Protein AF-A0AAD7QYS3-F1 (afdb_monomer_lite)

Secondary structure (DSSP, 8-state):
-PBPS-HHHHHHHHHHHHHH-TTT-EEEEEEEEETTTTEEEEEEEEE-TTT--EEEEEE--HHHHHHHHHHHHHHHHHHTTSS-HHHHHHHHS----

Foldseek 3Di:
DDEDPDLLVVLVVLLVVCVVPVPFKDKDKDWDADPVVRFIKIKIWIAGPVVRDIYIYIDRDVLSVVLNVQLVVQSVCVSVVNHHSVVSSVSSPDDDD

Sequence (97 aa):
MPSTSSATVFIHQSTLLLQARPTTTKLTYTYNTNKKNKRGTLAVKTFDPVSGACFRFRTRKVNDLNRILRALAGMSGVMAGTSTGAEIVAAASGSAE

Radius of gyration: 13.47 Å; chains: 1; bounding box: 36×24×38 Å

Structure (mmCIF, N/CA/C/O backbone):
data_AF-A0AAD7QYS3-F1
#
_entry.id   AF-A0AAD7QYS3-F1
#
loop_
_atom_site.group_PDB
_atom_site.id
_atom_site.type_symbol
_atom_site.label_atom_id
_atom_site.label_alt_id
_atom_site.label_comp_id
_atom_site.label_asym_id
_atom_site.label_entity_id
_atom_site.label_seq_id
_atom_site.pdbx_PDB_ins_code
_atom_site.Cartn_x
_atom_site.Cartn_y
_atom_site.Cartn_z
_atom_site.occupancy
_atom_site.B_iso_or_equiv
_atom_site.auth_seq_id
_atom_site.auth_comp_id
_atom_site.auth_asym_id
_atom_site.auth_atom_id
_atom_site.pdbx_PDB_model_num
ATOM 1 N N . MET A 1 1 ? -11.282 -2.696 -6.090 1.00 59.53 1 MET A N 1
ATOM 2 C CA . MET A 1 1 ? -9.972 -2.384 -5.475 1.00 59.53 1 MET A CA 1
ATOM 3 C C . MET A 1 1 ? -9.848 -3.211 -4.202 1.00 59.53 1 MET A C 1
ATOM 5 O O . MET A 1 1 ? -10.650 -2.982 -3.300 1.00 59.53 1 MET A O 1
ATOM 9 N N . PRO A 1 2 ? -8.948 -4.202 -4.136 1.00 70.12 2 PRO A N 1
ATOM 10 C CA . PRO A 1 2 ? -8.822 -5.053 -2.958 1.00 70.12 2 PRO A CA 1
ATOM 11 C C . PRO A 1 2 ? -8.334 -4.223 -1.761 1.00 70.12 2 PRO A C 1
ATOM 13 O O . PRO A 1 2 ? -7.301 -3.554 -1.830 1.00 70.12 2 PRO A O 1
ATOM 16 N N . SER A 1 3 ? -9.110 -4.223 -0.676 1.00 73.62 3 SER A N 1
ATOM 17 C CA . SER A 1 3 ? -8.672 -3.656 0.601 1.00 73.62 3 SER A CA 1
ATOM 18 C C . SER A 1 3 ? -7.828 -4.704 1.307 1.0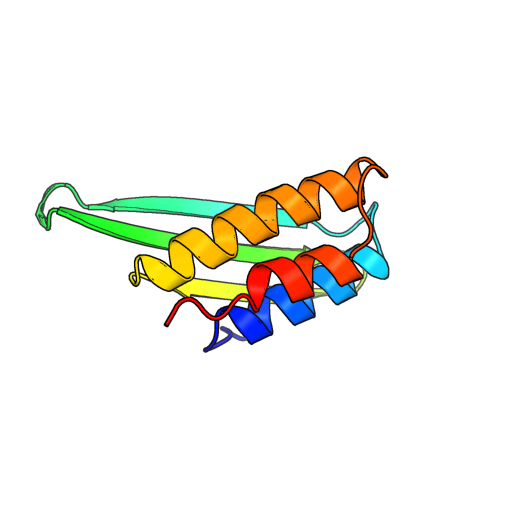0 73.62 3 SER A C 1
ATOM 20 O O . SER A 1 3 ? -8.306 -5.808 1.554 1.00 73.62 3 SER A O 1
ATOM 22 N N . THR A 1 4 ? -6.587 -4.377 1.647 1.00 76.44 4 THR A N 1
ATOM 23 C CA . THR A 1 4 ? -5.760 -5.276 2.451 1.00 76.44 4 THR A CA 1
ATOM 24 C C . THR A 1 4 ? -6.236 -5.230 3.903 1.00 76.44 4 THR A C 1
ATOM 26 O O . THR A 1 4 ? -6.611 -4.172 4.414 1.00 76.44 4 THR A O 1
ATOM 29 N N . SER A 1 5 ? -6.271 -6.386 4.572 1.00 77.69 5 SER A N 1
ATOM 30 C CA . SER A 1 5 ? -6.739 -6.481 5.965 1.00 77.69 5 SER A CA 1
ATOM 31 C C . SER A 1 5 ? -5.628 -6.237 6.995 1.00 77.69 5 SER A C 1
ATOM 33 O O . SER A 1 5 ? -5.927 -6.019 8.167 1.00 77.69 5 SER A O 1
ATOM 35 N N . SER A 1 6 ? -4.357 -6.272 6.583 1.00 88.75 6 SER A N 1
ATOM 36 C CA . SER A 1 6 ? -3.191 -6.164 7.469 1.00 88.75 6 SER A CA 1
ATOM 37 C C . SER A 1 6 ? -2.222 -5.083 6.993 1.00 88.75 6 SER A C 1
ATOM 39 O O . SER A 1 6 ? -1.945 -4.969 5.795 1.00 88.75 6 SER A O 1
ATOM 41 N N . ALA A 1 7 ? -1.682 -4.320 7.949 1.00 88.25 7 ALA A N 1
ATOM 42 C CA . ALA A 1 7 ? -0.683 -3.287 7.695 1.00 88.25 7 ALA A CA 1
ATOM 43 C C . ALA A 1 7 ? 0.617 -3.882 7.131 1.00 88.25 7 ALA A C 1
ATOM 45 O O . ALA A 1 7 ? 1.188 -3.327 6.199 1.00 88.25 7 ALA A O 1
ATOM 46 N N . THR A 1 8 ? 1.052 -5.044 7.627 1.00 88.62 8 THR A N 1
ATOM 47 C CA . THR A 1 8 ? 2.277 -5.715 7.157 1.00 88.62 8 THR A CA 1
ATOM 48 C C . THR A 1 8 ? 2.154 -6.157 5.703 1.00 88.62 8 THR A C 1
ATOM 50 O O . THR A 1 8 ? 3.068 -5.933 4.915 1.00 88.62 8 THR A O 1
ATOM 53 N N . VAL A 1 9 ? 1.001 -6.722 5.325 1.00 90.31 9 VAL A N 1
ATOM 54 C CA . VAL A 1 9 ? 0.737 -7.133 3.936 1.00 90.31 9 VAL A CA 1
ATOM 55 C C . VAL A 1 9 ? 0.751 -5.919 3.014 1.00 90.31 9 VAL A C 1
ATOM 57 O O . VAL A 1 9 ? 1.360 -5.972 1.950 1.00 90.31 9 VAL A O 1
ATOM 60 N N . PHE A 1 10 ? 0.133 -4.814 3.445 1.00 91.00 10 PHE A N 1
ATOM 61 C CA . PHE A 1 10 ? 0.163 -3.563 2.694 1.00 91.00 10 PHE A CA 1
ATOM 62 C C . PHE A 1 10 ? 1.595 -3.069 2.474 1.00 91.00 10 PHE A C 1
ATOM 64 O O . PHE A 1 10 ? 1.954 -2.795 1.336 1.00 91.00 10 PHE A O 1
ATOM 71 N N . ILE A 1 11 ? 2.405 -3.005 3.536 1.00 91.31 11 ILE A N 1
ATOM 72 C CA . ILE A 1 11 ? 3.786 -2.511 3.470 1.00 91.31 11 ILE A CA 1
ATOM 73 C C . ILE A 1 11 ? 4.640 -3.404 2.567 1.00 91.31 11 ILE A C 1
ATOM 75 O O . ILE A 1 11 ? 5.359 -2.904 1.711 1.00 91.31 11 ILE A O 1
ATOM 79 N N . HIS A 1 12 ? 4.527 -4.724 2.703 1.00 90.12 12 HIS A N 1
ATOM 80 C CA . HIS A 1 12 ? 5.264 -5.665 1.864 1.00 90.12 12 HIS A CA 1
ATOM 81 C C . HIS A 1 12 ? 4.900 -5.511 0.379 1.00 90.12 12 HIS A C 1
ATOM 83 O O . HIS A 1 12 ? 5.776 -5.353 -0.469 1.00 90.12 12 HIS A O 1
ATOM 89 N N . GLN A 1 13 ? 3.601 -5.490 0.061 1.00 90.31 13 GLN A N 1
ATOM 90 C CA . GLN A 1 13 ? 3.122 -5.327 -1.314 1.00 90.31 13 GLN A CA 1
ATOM 91 C C . GLN A 1 13 ? 3.488 -3.961 -1.900 1.00 90.31 13 GLN A C 1
ATOM 93 O O . GLN A 1 13 ? 3.868 -3.885 -3.068 1.00 90.31 13 GLN A O 1
ATOM 98 N N . SER A 1 14 ? 3.401 -2.884 -1.110 1.00 90.94 14 SER A N 1
ATOM 99 C CA . SER A 1 14 ? 3.811 -1.558 -1.567 1.00 90.94 14 SER A CA 1
ATOM 100 C C . SER A 1 14 ? 5.304 -1.510 -1.842 1.00 90.94 14 SER A C 1
ATOM 102 O O . SER A 1 14 ? 5.692 -1.017 -2.892 1.00 90.94 14 SER A O 1
ATOM 104 N N . THR A 1 15 ? 6.135 -2.073 -0.965 1.00 89.94 15 THR A N 1
ATOM 105 C CA . THR A 1 15 ? 7.586 -2.096 -1.162 1.00 89.94 15 THR A CA 1
ATOM 106 C C . THR A 1 15 ? 7.980 -2.867 -2.416 1.00 89.94 15 THR A C 1
ATOM 108 O O . THR A 1 15 ? 8.759 -2.346 -3.209 1.00 89.94 15 THR A O 1
ATOM 111 N N . LEU A 1 16 ? 7.407 -4.054 -2.6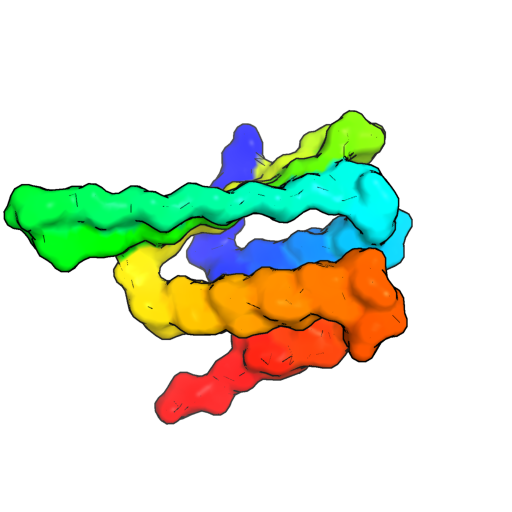49 1.00 90.12 16 LEU A N 1
ATOM 112 C CA . LEU A 1 16 ? 7.678 -4.825 -3.868 1.00 90.12 16 LEU A CA 1
ATOM 113 C C . LEU A 1 16 ? 7.322 -4.040 -5.135 1.00 90.12 16 LEU A C 1
ATOM 115 O O . LEU A 1 16 ? 8.056 -4.076 -6.121 1.00 90.12 16 LEU A O 1
ATOM 119 N N . LEU A 1 17 ? 6.213 -3.298 -5.104 1.00 89.38 17 LEU A N 1
ATOM 120 C CA . LEU A 1 17 ? 5.790 -2.487 -6.242 1.00 89.38 17 LEU A CA 1
ATOM 121 C C . LEU A 1 17 ? 6.748 -1.311 -6.494 1.00 89.38 17 LEU A C 1
ATOM 123 O O . LEU A 1 17 ? 7.123 -1.067 -7.639 1.00 89.38 17 LEU A O 1
ATOM 127 N N . LEU A 1 18 ? 7.197 -0.632 -5.433 1.00 88.88 18 LEU A N 1
ATOM 128 C CA . LEU A 1 18 ? 8.170 0.464 -5.522 1.00 88.88 18 LEU A CA 1
ATOM 129 C C . LEU A 1 18 ? 9.533 -0.022 -6.027 1.00 88.88 18 LEU A C 1
ATOM 131 O O . LEU A 1 18 ? 10.151 0.661 -6.836 1.00 88.88 18 LEU A O 1
ATOM 135 N N . GLN A 1 19 ? 9.985 -1.200 -5.584 1.00 87.50 19 GLN A N 1
ATOM 136 C CA . GLN A 1 19 ? 11.227 -1.815 -6.061 1.00 87.50 19 GLN A CA 1
ATOM 137 C C . GLN A 1 19 ? 11.147 -2.177 -7.545 1.00 87.50 19 GLN A C 1
ATOM 139 O O . GLN A 1 19 ? 12.102 -1.955 -8.283 1.00 87.50 19 GLN A O 1
ATOM 144 N N . ALA A 1 20 ? 10.009 -2.712 -7.994 1.00 89.00 20 ALA A N 1
ATOM 145 C CA . ALA A 1 20 ? 9.822 -3.076 -9.392 1.00 89.00 20 ALA A CA 1
ATOM 146 C C . ALA A 1 20 ? 9.727 -1.847 -10.311 1.00 89.00 20 ALA A C 1
ATOM 148 O O . ALA A 1 20 ? 10.189 -1.893 -11.450 1.00 89.00 20 ALA A O 1
ATOM 149 N N . ARG A 1 21 ? 9.080 -0.766 -9.852 1.00 87.19 21 ARG A N 1
ATOM 150 C CA . ARG A 1 21 ? 8.804 0.436 -10.655 1.00 87.19 21 ARG A CA 1
ATOM 151 C C . ARG A 1 21 ? 8.900 1.708 -9.808 1.00 87.19 21 ARG A C 1
ATOM 153 O O . ARG A 1 21 ? 7.860 2.247 -9.407 1.00 87.19 21 ARG A O 1
ATOM 160 N N . PRO A 1 22 ? 10.114 2.233 -9.572 1.00 86.25 22 PRO A N 1
ATOM 161 C CA . PRO A 1 22 ? 10.296 3.410 -8.730 1.00 86.25 22 PRO A CA 1
ATOM 162 C C . PRO A 1 22 ? 9.670 4.669 -9.352 1.00 86.25 22 PRO A C 1
ATOM 164 O O . PRO A 1 22 ? 8.964 5.425 -8.701 1.00 86.25 22 PRO A O 1
ATOM 167 N N . THR A 1 23 ? 9.823 4.876 -10.657 1.00 86.94 23 THR A N 1
ATOM 168 C CA . THR A 1 23 ? 9.381 6.120 -11.312 1.00 86.94 23 THR A CA 1
ATOM 169 C C . THR A 1 23 ? 7.872 6.208 -11.547 1.00 86.94 23 THR A C 1
ATOM 171 O O . THR A 1 23 ? 7.331 7.301 -11.701 1.00 86.94 23 THR A O 1
ATOM 174 N N . THR A 1 24 ? 7.178 5.071 -11.607 1.00 90.69 24 THR A N 1
ATOM 175 C CA . THR A 1 24 ? 5.759 5.012 -11.993 1.00 90.69 24 THR A CA 1
ATOM 176 C C . THR A 1 24 ? 4.824 4.839 -10.793 1.00 90.69 24 THR A C 1
ATOM 178 O O . THR A 1 24 ? 3.695 5.335 -10.808 1.00 90.69 24 THR A O 1
ATOM 181 N N . THR A 1 25 ? 5.289 4.173 -9.732 1.00 91.69 25 THR A N 1
ATOM 182 C CA . THR A 1 25 ? 4.465 3.870 -8.558 1.00 91.69 25 THR A CA 1
ATOM 183 C C . THR A 1 25 ? 4.145 5.136 -7.765 1.00 91.69 25 THR A C 1
ATOM 185 O O . THR A 1 25 ? 5.032 5.869 -7.337 1.00 91.69 25 THR A O 1
ATOM 188 N N . LYS A 1 26 ? 2.858 5.372 -7.504 1.00 90.81 26 LYS A N 1
ATOM 189 C CA . LYS A 1 26 ? 2.355 6.509 -6.730 1.00 90.81 26 LYS A CA 1
ATOM 190 C C . LYS A 1 26 ? 1.815 6.056 -5.381 1.00 90.81 26 LYS A C 1
ATOM 192 O O . LYS A 1 26 ? 0.966 5.167 -5.292 1.00 90.81 26 LYS A O 1
ATOM 197 N N . LEU A 1 27 ? 2.267 6.727 -4.327 1.00 90.81 27 LEU A N 1
ATOM 198 C CA . LEU A 1 27 ? 1.764 6.571 -2.967 1.00 90.81 27 LEU A CA 1
ATOM 199 C C . LEU A 1 27 ? 0.906 7.771 -2.583 1.00 90.81 27 LEU A C 1
ATOM 201 O O . LEU A 1 27 ? 1.256 8.921 -2.834 1.00 90.81 27 LEU A O 1
ATOM 205 N N . THR A 1 28 ? -0.234 7.514 -1.955 1.00 91.44 28 THR A N 1
ATOM 206 C CA . THR A 1 28 ? -1.118 8.570 -1.458 1.00 91.44 28 THR A CA 1
ATOM 207 C C . THR A 1 28 ? -1.664 8.177 -0.104 1.00 91.44 28 THR A C 1
ATOM 209 O O . THR A 1 28 ? -2.168 7.069 0.074 1.00 91.44 28 THR A O 1
ATOM 212 N N . TYR A 1 29 ? -1.623 9.101 0.846 1.00 91.94 29 TYR A N 1
ATOM 213 C CA . TYR A 1 29 ? -2.268 8.933 2.136 1.00 91.94 29 TYR A CA 1
ATOM 214 C C . TYR A 1 29 ? -3.203 10.103 2.410 1.00 91.94 29 TYR A C 1
ATOM 216 O O . TYR A 1 29 ? -2.980 11.235 1.991 1.00 91.94 29 TYR A O 1
ATOM 224 N N . THR A 1 30 ? -4.282 9.816 3.119 1.00 93.25 30 THR A N 1
ATOM 225 C CA . THR A 1 30 ? -5.228 10.823 3.577 1.00 93.25 30 THR A CA 1
ATOM 226 C C . THR A 1 30 ? -5.530 10.551 5.033 1.00 93.25 30 THR A C 1
ATOM 228 O O . THR A 1 30 ? -5.983 9.460 5.400 1.00 93.25 30 THR A O 1
ATOM 231 N N . TYR A 1 31 ? -5.282 11.557 5.861 1.00 92.31 31 TYR A N 1
ATOM 232 C CA . TYR A 1 31 ? -5.603 11.518 7.273 1.00 92.31 31 TYR A CA 1
ATOM 233 C C . TYR A 1 31 ? -6.886 12.305 7.525 1.00 92.31 31 TYR A C 1
ATOM 235 O O . TYR A 1 31 ? -6.958 13.497 7.250 1.00 92.31 31 TYR A O 1
ATOM 243 N N . ASN A 1 32 ? -7.913 11.619 8.024 1.00 91.56 32 ASN A N 1
ATOM 244 C CA . ASN A 1 32 ? -9.207 12.220 8.326 1.00 91.56 32 ASN A CA 1
ATOM 245 C C . ASN A 1 32 ? -9.418 12.252 9.837 1.00 91.56 32 ASN A C 1
ATOM 247 O O . ASN A 1 32 ? -9.420 11.201 10.482 1.00 91.56 32 ASN A O 1
ATOM 251 N N . THR A 1 33 ? -9.654 13.437 10.394 1.00 91.94 33 THR A N 1
ATOM 252 C CA . THR A 1 33 ? -10.001 13.619 11.806 1.00 91.94 33 THR A CA 1
ATOM 253 C C . THR A 1 33 ? -11.470 13.997 11.940 1.00 91.94 33 THR A C 1
ATOM 255 O O . THR A 1 33 ? -11.953 14.964 11.355 1.00 91.94 33 THR A O 1
ATOM 258 N N . ASN A 1 34 ? -12.221 13.221 12.718 1.00 89.88 34 ASN A N 1
ATOM 259 C CA . ASN A 1 34 ? -13.595 13.556 13.061 1.00 89.88 34 ASN A CA 1
ATOM 260 C C . ASN A 1 34 ? -13.607 14.283 14.411 1.00 89.88 34 ASN A C 1
ATOM 262 O O . ASN A 1 34 ? -13.427 13.649 15.453 1.00 89.88 34 ASN A O 1
ATOM 266 N N . LYS A 1 35 ? -13.842 15.603 14.377 1.00 87.88 35 LYS A N 1
ATOM 267 C CA . LYS A 1 35 ? -13.890 16.469 15.569 1.00 87.88 35 LYS A CA 1
ATOM 268 C C . LYS A 1 35 ? -14.977 16.044 16.565 1.00 87.88 35 LYS A C 1
ATOM 270 O O . LYS A 1 35 ? -14.734 16.089 17.764 1.00 87.88 35 LYS A O 1
ATOM 275 N N . LYS A 1 36 ? -16.134 15.574 16.078 1.00 89.00 36 LYS A N 1
ATOM 276 C CA . LYS A 1 36 ? -17.281 15.175 16.916 1.00 89.00 36 LYS A CA 1
ATOM 277 C C . LYS A 1 36 ? -16.958 13.949 17.766 1.00 89.00 36 LYS A C 1
ATOM 279 O O . LYS A 1 36 ? -17.222 13.932 18.959 1.00 89.00 36 LYS A O 1
ATOM 284 N N . ASN A 1 37 ? -16.317 12.954 17.157 1.00 85.19 37 ASN A N 1
ATOM 285 C CA . ASN A 1 37 ? -16.027 11.687 17.827 1.00 85.19 37 ASN A CA 1
ATOM 286 C C . ASN A 1 37 ? -14.599 11.615 18.389 1.00 85.19 37 ASN A C 1
ATOM 288 O O . ASN A 1 37 ? -14.221 10.558 18.877 1.00 85.19 37 ASN A O 1
ATOM 292 N N . LYS A 1 38 ? -13.788 12.683 18.271 1.00 85.06 38 LYS A N 1
ATOM 293 C CA . LYS A 1 38 ? -12.343 12.707 18.593 1.00 85.06 38 LYS A CA 1
ATOM 294 C C . LYS A 1 38 ? -11.576 11.506 18.011 1.00 85.06 38 LYS A C 1
ATOM 296 O O . LYS A 1 38 ? -10.663 10.966 18.627 1.00 85.06 38 LYS A O 1
ATOM 301 N N . ARG A 1 39 ? -11.965 11.052 16.814 1.00 85.06 39 ARG A N 1
ATOM 302 C CA . ARG A 1 39 ? -11.404 9.852 16.167 1.00 85.06 39 ARG A CA 1
ATOM 303 C C . ARG A 1 39 ? -10.676 10.213 14.883 1.00 85.06 39 ARG A C 1
ATOM 305 O O . ARG A 1 39 ? -11.242 10.879 14.017 1.00 85.06 39 ARG A O 1
ATOM 312 N N . GLY A 1 40 ? -9.452 9.711 14.747 1.00 88.81 40 GLY A N 1
ATOM 313 C CA . GLY A 1 40 ? -8.671 9.744 13.513 1.00 88.81 40 GLY A CA 1
ATOM 314 C C . GLY A 1 40 ? -8.886 8.488 12.669 1.00 88.81 40 GLY A C 1
ATOM 315 O O . GLY A 1 40 ? -9.208 7.410 13.174 1.00 88.81 40 GLY A O 1
ATOM 316 N N . THR A 1 41 ? -8.753 8.603 11.355 1.00 91.31 41 THR A N 1
ATOM 317 C CA . THR A 1 41 ? -8.671 7.455 10.449 1.00 91.31 41 THR A CA 1
ATOM 318 C C . THR A 1 41 ? -7.692 7.767 9.328 1.00 91.31 41 THR A C 1
ATOM 320 O O . THR A 1 41 ? -7.847 8.771 8.633 1.00 91.31 41 THR A O 1
ATOM 323 N N . LEU A 1 42 ? -6.725 6.878 9.119 1.00 92.44 42 LEU A N 1
ATOM 324 C CA . LEU A 1 42 ? -5.790 6.949 8.001 1.00 92.44 42 LEU A CA 1
ATOM 325 C C . LEU A 1 42 ? -6.265 6.024 6.889 1.00 92.44 42 LEU A C 1
ATOM 327 O O . LEU A 1 42 ? -6.642 4.876 7.142 1.00 92.44 42 LEU A O 1
ATOM 331 N N . ALA A 1 43 ? -6.236 6.522 5.661 1.00 92.75 43 ALA A N 1
ATOM 332 C CA . ALA A 1 43 ? -6.364 5.716 4.460 1.00 92.75 43 ALA A CA 1
ATOM 333 C C . ALA A 1 43 ? -5.102 5.899 3.620 1.00 92.75 43 ALA A C 1
ATOM 335 O O . ALA A 1 43 ? -4.750 7.030 3.298 1.00 92.75 43 ALA A O 1
ATOM 336 N N . VAL A 1 44 ? -4.447 4.800 3.261 1.00 93.06 44 VAL A N 1
ATOM 337 C CA . VAL A 1 44 ? -3.262 4.795 2.399 1.00 93.06 44 VAL A CA 1
ATOM 338 C C . VAL A 1 44 ? -3.557 3.972 1.156 1.00 93.06 44 VAL A C 1
ATOM 340 O O . VAL A 1 44 ? -4.278 2.972 1.210 1.00 93.06 44 VAL A O 1
ATOM 343 N N . LYS A 1 45 ? -3.050 4.440 0.020 1.00 92.69 45 LYS A N 1
ATOM 344 C CA . LYS A 1 45 ? -3.194 3.824 -1.290 1.00 92.69 45 LYS A CA 1
ATOM 345 C C . LYS A 1 45 ? -1.838 3.782 -1.985 1.00 92.69 45 LYS A C 1
ATOM 347 O O . LYS A 1 45 ? -1.129 4.784 -2.001 1.00 92.69 45 LYS A O 1
ATOM 352 N N . THR A 1 46 ? -1.557 2.655 -2.619 1.00 92.12 46 THR A N 1
ATOM 353 C CA . THR A 1 46 ? -0.441 2.483 -3.550 1.00 92.12 46 THR A CA 1
ATOM 354 C C . THR A 1 46 ? -1.035 2.142 -4.904 1.00 92.12 46 THR A C 1
ATOM 356 O O . THR A 1 46 ? -1.865 1.232 -5.000 1.00 92.12 46 THR A O 1
ATOM 359 N N . PHE A 1 47 ? -0.671 2.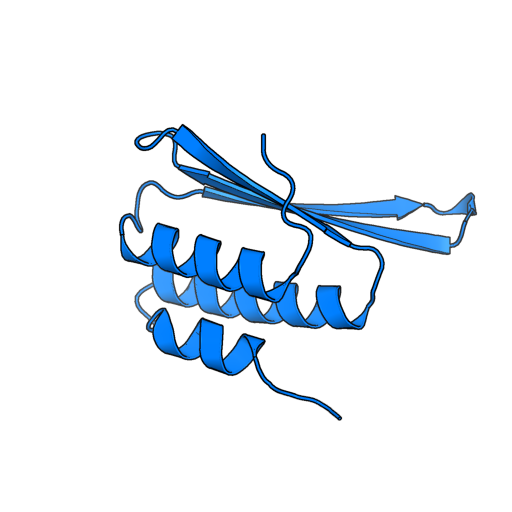908 -5.923 1.00 92.31 47 PHE A N 1
ATOM 360 C CA . PHE A 1 47 ? -1.202 2.787 -7.271 1.00 92.31 47 PHE A CA 1
ATOM 361 C C . PHE A 1 47 ? -0.071 2.850 -8.285 1.00 92.31 47 PHE A C 1
ATOM 363 O O . PHE A 1 47 ? 0.719 3.788 -8.256 1.00 92.31 47 PHE A O 1
ATOM 370 N N . ASP A 1 48 ? -0.036 1.897 -9.206 1.00 91.19 48 ASP A N 1
ATOM 371 C CA . ASP A 1 48 ? 0.826 1.964 -10.382 1.00 91.19 48 ASP A CA 1
ATOM 372 C C . ASP A 1 48 ? -0.038 2.041 -11.657 1.00 91.19 48 ASP A C 1
ATOM 374 O O . ASP A 1 48 ? -0.771 1.089 -11.942 1.00 91.19 48 ASP A O 1
ATOM 378 N N . PRO A 1 49 ? 0.013 3.148 -12.427 1.00 87.75 49 PRO A N 1
ATOM 379 C CA . PRO A 1 49 ? -0.780 3.312 -13.644 1.00 87.75 49 PRO A CA 1
ATOM 380 C C . PRO A 1 49 ? -0.386 2.365 -14.779 1.00 87.75 49 PRO A C 1
ATOM 382 O O . PRO A 1 49 ? -1.222 2.112 -15.639 1.00 87.75 49 PRO A O 1
ATOM 385 N N . VAL A 1 50 ? 0.846 1.845 -14.805 1.00 85.69 50 VAL A N 1
ATOM 386 C CA . VAL A 1 50 ? 1.306 0.975 -15.903 1.00 85.69 50 VAL A CA 1
ATOM 387 C C . VAL A 1 50 ? 0.900 -0.480 -15.663 1.00 85.69 50 VAL A C 1
ATOM 389 O O . VAL A 1 50 ? 0.493 -1.167 -16.593 1.00 85.69 50 VAL A O 1
ATOM 392 N N . SER A 1 51 ? 0.966 -0.946 -14.413 1.00 80.81 51 SER A N 1
ATOM 393 C CA . SER A 1 51 ? 0.548 -2.301 -14.024 1.00 80.81 51 SER A CA 1
ATOM 394 C C . SER A 1 51 ? -0.956 -2.413 -13.719 1.00 80.81 51 SER A C 1
ATOM 396 O O . SER A 1 51 ? -1.522 -3.503 -13.729 1.00 80.81 51 SER A O 1
ATOM 398 N N . GLY A 1 52 ? -1.623 -1.302 -13.386 1.00 83.94 52 GLY A N 1
ATOM 399 C CA . GLY A 1 52 ? -3.009 -1.306 -12.898 1.00 83.94 52 GLY A CA 1
ATOM 400 C C . GLY A 1 52 ? -3.162 -1.851 -11.468 1.00 83.94 52 GLY A C 1
ATOM 401 O O . GLY A 1 52 ? -4.275 -1.914 -10.936 1.00 83.94 52 GLY A O 1
ATOM 402 N N . ALA A 1 53 ? -2.056 -2.217 -10.808 1.00 87.62 53 ALA A N 1
ATOM 403 C CA . ALA A 1 53 ? -2.046 -2.708 -9.437 1.00 87.62 53 ALA A CA 1
ATOM 404 C C . ALA A 1 53 ? -2.433 -1.594 -8.451 1.00 87.62 53 ALA A C 1
ATOM 406 O O . ALA A 1 53 ? -1.855 -0.504 -8.431 1.00 87.62 53 ALA A O 1
ATOM 407 N N . CYS A 1 54 ? -3.429 -1.887 -7.616 1.00 88.12 54 CYS A N 1
ATOM 408 C CA . CYS A 1 54 ? -4.020 -0.940 -6.679 1.00 88.12 54 CYS A CA 1
ATOM 409 C C . CYS A 1 54 ? -4.198 -1.591 -5.304 1.00 88.12 54 CYS A C 1
ATOM 411 O O . CYS A 1 54 ? -5.068 -2.451 -5.145 1.00 88.12 54 CYS A O 1
ATOM 413 N N . PHE A 1 55 ? -3.477 -1.113 -4.290 1.00 90.75 55 PHE A N 1
ATOM 414 C CA . PHE A 1 55 ? -3.641 -1.567 -2.905 1.00 90.75 55 PHE A CA 1
ATOM 415 C C . PHE A 1 55 ? -4.143 -0.427 -2.030 1.00 90.75 55 PHE A C 1
ATOM 417 O O . PHE A 1 55 ? -3.671 0.706 -2.137 1.00 90.75 55 PHE A O 1
ATOM 424 N N . ARG A 1 56 ? -5.121 -0.708 -1.167 1.00 92.19 56 ARG A N 1
ATOM 425 C CA . ARG A 1 56 ? -5.626 0.250 -0.178 1.00 92.19 56 ARG A CA 1
ATOM 426 C C . ARG A 1 56 ? -5.619 -0.381 1.196 1.00 92.19 56 ARG A C 1
ATOM 428 O O . ARG A 1 56 ? -6.152 -1.472 1.367 1.00 92.19 56 ARG A O 1
ATOM 435 N N . PHE A 1 57 ? -5.135 0.374 2.170 1.00 92.31 57 PHE A N 1
ATOM 436 C CA . PHE A 1 57 ? -5.248 0.034 3.576 1.00 92.31 57 PHE A CA 1
ATOM 437 C C . PHE A 1 57 ? -5.896 1.179 4.347 1.00 92.31 57 PHE A C 1
ATOM 439 O O . PHE A 1 57 ? -5.612 2.356 4.114 1.00 92.31 57 PHE A O 1
ATOM 446 N N . ARG A 1 58 ? -6.799 0.846 5.269 1.00 91.94 58 ARG A N 1
ATOM 447 C CA . ARG A 1 58 ? -7.454 1.820 6.141 1.00 91.94 58 ARG A CA 1
ATOM 448 C C . ARG A 1 58 ? -7.391 1.321 7.570 1.00 91.94 58 ARG A C 1
ATOM 450 O O . ARG A 1 58 ? -7.866 0.228 7.851 1.00 91.94 58 ARG A O 1
ATOM 457 N N . THR A 1 59 ? -6.893 2.152 8.478 1.00 91.69 59 THR A N 1
ATOM 458 C CA . THR A 1 59 ? -6.830 1.799 9.898 1.00 91.69 59 THR A CA 1
ATOM 459 C C . THR A 1 59 ? -7.237 2.950 10.803 1.00 91.69 59 THR A C 1
ATOM 461 O O . THR A 1 59 ? -7.183 4.133 10.452 1.00 91.69 59 THR A O 1
ATOM 464 N N . ARG A 1 60 ? -7.682 2.556 11.993 1.00 91.69 60 ARG A N 1
ATOM 465 C CA . ARG A 1 60 ? -7.932 3.417 13.152 1.00 91.69 60 ARG A CA 1
ATOM 466 C C . ARG A 1 60 ? -7.010 3.072 14.323 1.00 91.69 60 ARG A C 1
ATOM 468 O O . ARG A 1 60 ? -7.042 3.771 15.328 1.00 91.69 60 ARG A O 1
ATOM 475 N N . LYS A 1 61 ? -6.238 1.985 14.217 1.00 90.44 61 LYS A N 1
ATOM 476 C CA . LYS A 1 61 ? -5.355 1.492 15.274 1.00 90.44 61 LYS A CA 1
ATOM 477 C C . LYS A 1 61 ? -4.056 2.283 15.247 1.00 90.44 61 LYS A C 1
ATOM 479 O O . LYS A 1 61 ? -3.366 2.276 14.234 1.00 90.44 61 LYS A O 1
ATOM 484 N N . VAL A 1 62 ? -3.714 2.926 16.362 1.00 87.44 62 VAL A N 1
ATOM 485 C CA . VAL A 1 62 ? -2.530 3.797 16.457 1.00 87.44 62 VAL A CA 1
ATOM 486 C C . VAL A 1 62 ? -1.231 3.035 16.181 1.00 87.44 62 VAL A C 1
ATOM 488 O O . VAL A 1 62 ? -0.359 3.561 15.498 1.00 87.44 62 VAL A O 1
ATOM 491 N N . ASN A 1 63 ? -1.132 1.770 16.601 1.00 89.56 63 ASN A N 1
ATOM 492 C CA . ASN A 1 63 ? 0.052 0.956 16.321 1.00 89.56 63 ASN A CA 1
ATOM 493 C C . ASN A 1 63 ? 0.275 0.745 14.807 1.00 89.56 63 ASN A C 1
ATOM 495 O O . ASN A 1 63 ? 1.368 0.972 14.288 1.00 89.56 63 ASN A O 1
ATOM 499 N N . ASP A 1 64 ? -0.793 0.419 14.069 1.00 90.44 64 ASP A N 1
ATOM 500 C CA . ASP A 1 64 ? -0.731 0.284 12.607 1.00 90.44 64 ASP A CA 1
ATOM 501 C C . ASP A 1 64 ? -0.449 1.628 11.919 1.00 90.44 64 ASP A C 1
ATOM 503 O O . ASP A 1 64 ? 0.240 1.664 10.901 1.00 90.44 64 ASP A O 1
ATOM 507 N N . LEU A 1 65 ? -0.960 2.740 12.468 1.00 90.06 65 LEU A N 1
ATOM 508 C CA . LEU A 1 65 ? -0.660 4.086 11.968 1.00 90.06 65 LEU A CA 1
ATOM 509 C C . LEU A 1 65 ? 0.837 4.380 12.045 1.00 90.06 65 LEU A C 1
ATOM 511 O O . LEU A 1 65 ? 1.430 4.788 11.048 1.00 90.06 65 LEU A O 1
ATOM 515 N N . ASN A 1 66 ? 1.445 4.135 13.205 1.00 89.06 66 ASN A N 1
ATOM 516 C CA . ASN A 1 66 ? 2.868 4.375 13.422 1.00 89.06 66 ASN A CA 1
ATOM 517 C C . ASN A 1 66 ? 3.720 3.502 12.496 1.00 89.06 66 ASN A C 1
ATOM 519 O O . ASN A 1 66 ? 4.644 4.008 11.859 1.00 89.06 66 ASN A O 1
ATOM 523 N N . ARG A 1 67 ? 3.373 2.216 12.347 1.00 88.88 67 ARG A N 1
ATOM 524 C CA . ARG A 1 67 ? 4.045 1.311 11.400 1.00 88.88 67 ARG A CA 1
ATOM 525 C C . ARG A 1 67 ? 4.007 1.837 9.970 1.00 88.88 67 ARG A C 1
ATOM 527 O O . ARG A 1 67 ? 5.036 1.867 9.301 1.00 88.88 67 ARG A O 1
ATOM 534 N N . ILE A 1 68 ? 2.843 2.287 9.510 1.00 90.88 68 ILE A N 1
ATOM 535 C CA . ILE A 1 68 ? 2.678 2.761 8.133 1.00 90.88 68 ILE A CA 1
ATOM 536 C C . ILE A 1 68 ? 3.393 4.085 7.896 1.00 90.88 68 ILE A C 1
ATOM 538 O O . ILE A 1 68 ? 4.005 4.248 6.848 1.00 90.88 68 ILE A O 1
ATOM 542 N N . LEU A 1 69 ? 3.359 5.017 8.849 1.00 89.00 69 LEU A N 1
ATOM 543 C CA . LEU A 1 69 ? 4.069 6.293 8.724 1.00 89.00 69 LEU A CA 1
ATOM 544 C C . LEU A 1 69 ? 5.589 6.096 8.665 1.00 89.00 69 LEU A C 1
ATOM 546 O O . LEU A 1 69 ? 6.250 6.715 7.834 1.00 89.00 69 LEU A O 1
ATOM 550 N N . ARG A 1 70 ? 6.134 5.183 9.480 1.00 89.25 70 ARG A N 1
ATOM 551 C CA . ARG A 1 70 ? 7.559 4.812 9.424 1.00 89.25 70 ARG A CA 1
ATOM 552 C C . ARG A 1 70 ? 7.912 4.148 8.095 1.00 89.25 70 ARG A C 1
ATOM 554 O O . ARG A 1 70 ? 8.900 4.523 7.471 1.00 89.25 70 ARG A O 1
ATOM 561 N N . ALA A 1 71 ? 7.078 3.219 7.627 1.00 88.88 71 ALA A N 1
ATOM 562 C CA . ALA A 1 71 ? 7.268 2.590 6.324 1.00 88.88 71 ALA A CA 1
ATOM 563 C C . ALA A 1 71 ? 7.210 3.613 5.180 1.00 88.88 71 ALA A C 1
ATOM 565 O O . ALA A 1 71 ? 8.003 3.532 4.252 1.00 88.88 71 ALA A O 1
ATOM 566 N N . LEU A 1 72 ? 6.322 4.609 5.257 1.00 87.75 72 LEU A N 1
ATOM 567 C CA . LEU A 1 72 ? 6.205 5.671 4.258 1.00 87.75 72 LEU A CA 1
ATOM 568 C C . LEU A 1 72 ? 7.479 6.520 4.173 1.00 87.75 72 LEU A C 1
ATOM 570 O O . LEU A 1 72 ? 7.929 6.821 3.070 1.00 87.75 72 LEU A O 1
ATOM 574 N N . ALA A 1 73 ? 8.081 6.852 5.318 1.00 85.44 73 ALA A N 1
ATOM 575 C CA . ALA A 1 73 ? 9.361 7.554 5.359 1.00 85.44 73 ALA A CA 1
ATOM 576 C C . ALA A 1 73 ? 10.473 6.738 4.675 1.00 85.44 73 ALA A C 1
ATOM 578 O O . ALA A 1 73 ? 11.204 7.277 3.847 1.00 85.44 73 ALA A O 1
ATOM 579 N N . GLY A 1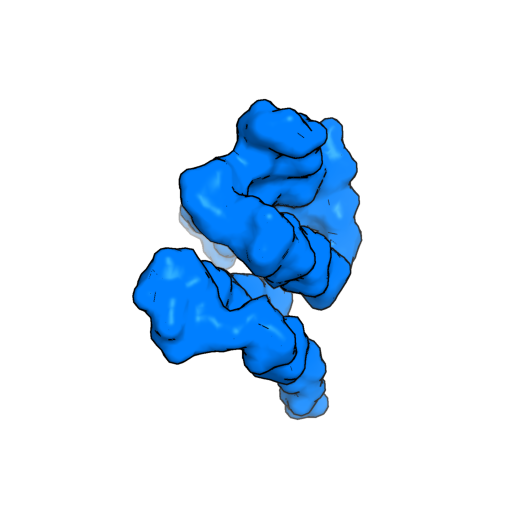 74 ? 10.538 5.427 4.933 1.00 85.75 74 GLY A N 1
ATOM 580 C CA . GLY A 1 74 ? 11.466 4.534 4.233 1.00 85.75 74 GLY A CA 1
ATOM 581 C C . GLY A 1 74 ? 11.191 4.452 2.727 1.00 85.75 74 GLY A C 1
ATOM 582 O O . GLY A 1 74 ? 12.102 4.563 1.915 1.00 85.75 74 GLY A O 1
ATOM 583 N N . MET A 1 75 ? 9.922 4.335 2.323 1.00 86.31 75 MET A N 1
ATOM 584 C CA . MET A 1 75 ? 9.528 4.260 0.908 1.00 86.31 75 MET A CA 1
ATOM 585 C C . MET A 1 75 ? 9.867 5.546 0.146 1.00 86.31 75 MET A C 1
ATOM 587 O O . MET A 1 75 ? 10.246 5.483 -1.021 1.00 86.31 75 MET A O 1
ATOM 591 N N . SER A 1 76 ? 9.788 6.702 0.811 1.00 84.38 76 SER A N 1
ATOM 592 C CA . SER A 1 76 ? 10.292 7.964 0.264 1.00 84.38 76 SER A CA 1
ATOM 593 C C . SER A 1 76 ? 11.805 7.922 0.038 1.00 84.38 76 SER A C 1
ATOM 595 O O . SER A 1 76 ? 12.280 8.442 -0.968 1.00 84.38 76 SER A O 1
ATOM 597 N N . GLY A 1 77 ? 12.563 7.299 0.942 1.00 84.12 77 GLY A N 1
ATOM 598 C CA . GLY A 1 77 ? 14.003 7.118 0.779 1.00 84.12 77 GLY A CA 1
ATOM 599 C C . GLY A 1 77 ? 14.358 6.226 -0.414 1.00 84.12 77 GLY A C 1
ATOM 600 O O . GLY A 1 77 ? 15.276 6.550 -1.159 1.00 84.12 77 GLY A O 1
ATOM 601 N N . VAL A 1 78 ? 13.605 5.147 -0.657 1.00 85.06 78 VAL A N 1
ATOM 602 C CA . VAL A 1 78 ? 13.803 4.282 -1.842 1.00 85.06 78 VAL A CA 1
ATOM 603 C C . VAL A 1 78 ? 13.608 5.061 -3.138 1.00 85.06 78 VAL A C 1
ATOM 605 O O . VAL A 1 78 ? 14.367 4.879 -4.085 1.00 85.06 78 VAL A O 1
ATOM 608 N N . MET A 1 79 ? 12.647 5.984 -3.168 1.00 81.25 79 MET A N 1
ATOM 609 C CA . MET A 1 79 ? 12.437 6.862 -4.322 1.00 81.25 79 MET A CA 1
ATOM 610 C C . MET A 1 79 ? 13.546 7.888 -4.522 1.00 81.25 79 MET A C 1
ATOM 612 O O . MET A 1 79 ? 13.853 8.245 -5.655 1.00 81.25 79 MET A O 1
ATOM 616 N N . ALA A 1 80 ? 14.158 8.344 -3.431 1.00 83.69 80 ALA A N 1
ATOM 617 C CA . ALA A 1 80 ? 15.303 9.244 -3.466 1.00 83.69 80 ALA A CA 1
ATOM 618 C C . ALA A 1 80 ? 16.641 8.515 -3.710 1.00 83.69 80 ALA A C 1
ATOM 620 O O . ALA A 1 80 ? 17.674 9.170 -3.811 1.00 83.69 80 ALA A O 1
ATOM 621 N N . GLY A 1 81 ? 16.644 7.177 -3.774 1.00 81.50 81 GLY A N 1
ATOM 622 C CA . GLY A 1 81 ? 17.858 6.364 -3.886 1.00 81.50 81 GLY A CA 1
ATOM 623 C C . GLY A 1 81 ? 18.701 6.302 -2.605 1.00 81.50 81 GLY A C 1
ATOM 624 O O . GLY A 1 81 ? 19.854 5.890 -2.660 1.00 81.50 81 GLY A O 1
ATOM 625 N N . THR A 1 82 ? 18.154 6.711 -1.455 1.00 78.50 82 THR A N 1
ATOM 626 C CA . THR A 1 82 ? 18.876 6.790 -0.171 1.00 78.50 82 THR A CA 1
ATOM 627 C C . THR A 1 82 ? 18.680 5.571 0.731 1.00 78.50 82 THR A C 1
ATOM 629 O O . THR A 1 82 ? 19.350 5.457 1.751 1.00 78.50 82 THR A O 1
ATOM 632 N N . SER A 1 83 ? 17.760 4.668 0.382 1.00 68.94 83 SER A N 1
ATOM 633 C CA . SER A 1 83 ? 17.507 3.416 1.110 1.00 68.94 83 SER A CA 1
ATOM 634 C C . SER A 1 83 ? 17.054 2.310 0.153 1.00 68.94 83 SER A C 1
ATOM 636 O O . SER A 1 83 ? 16.603 2.570 -0.962 1.00 68.94 83 SER A O 1
ATOM 638 N N . THR A 1 84 ? 17.181 1.065 0.589 1.00 72.75 84 THR A N 1
ATOM 639 C CA . THR A 1 84 ? 16.859 -0.177 -0.116 1.00 72.75 84 THR A CA 1
ATOM 640 C C . THR A 1 84 ? 15.540 -0.751 0.402 1.00 72.75 84 THR A C 1
ATOM 642 O O . THR A 1 84 ? 15.317 -0.857 1.600 1.00 72.75 84 THR A O 1
ATOM 645 N N . GLY A 1 85 ? 14.644 -1.221 -0.47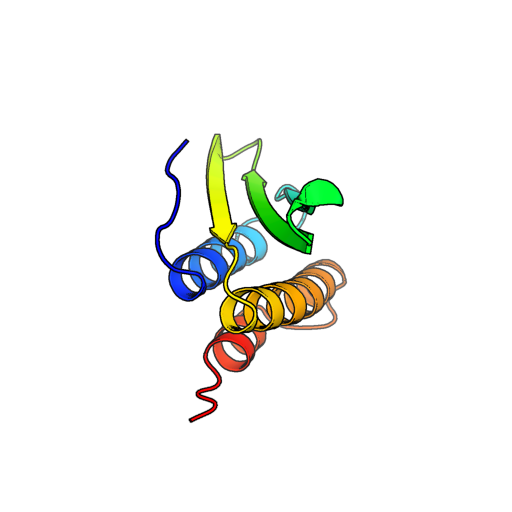3 1.00 66.25 85 GLY A N 1
ATOM 646 C CA . GLY A 1 85 ? 13.312 -1.687 -0.039 1.00 66.25 85 GLY A CA 1
ATOM 647 C C . GLY A 1 85 ? 13.304 -2.801 1.029 1.00 66.25 85 GLY A C 1
ATOM 648 O O . GLY A 1 85 ? 12.375 -2.868 1.834 1.00 66.25 85 GLY A O 1
ATOM 649 N N . ALA A 1 86 ? 14.353 -3.624 1.111 1.00 65.31 86 ALA A N 1
ATOM 650 C CA . ALA A 1 86 ? 14.473 -4.682 2.118 1.00 65.31 86 ALA A CA 1
ATOM 651 C C . ALA A 1 86 ? 14.497 -4.147 3.566 1.00 65.31 86 ALA A C 1
ATOM 653 O O . ALA A 1 86 ? 13.903 -4.755 4.458 1.00 65.31 86 ALA A O 1
ATOM 654 N N . GLU A 1 87 ? 15.106 -2.982 3.805 1.00 69.00 87 GLU A N 1
ATOM 655 C CA . GLU A 1 87 ? 15.220 -2.418 5.156 1.00 69.00 87 GLU A CA 1
ATOM 656 C C . GLU A 1 87 ? 13.901 -1.807 5.654 1.00 69.00 87 GLU A C 1
ATOM 658 O O . GLU A 1 87 ? 13.624 -1.802 6.852 1.00 69.00 87 GLU A O 1
ATOM 663 N N . ILE A 1 88 ? 13.022 -1.392 4.737 1.00 71.00 88 ILE A N 1
ATOM 664 C CA . ILE A 1 88 ? 11.694 -0.853 5.060 1.00 71.00 88 ILE A CA 1
ATOM 665 C C . ILE A 1 88 ? 10.794 -1.944 5.633 1.00 71.00 88 ILE A C 1
ATOM 667 O O . ILE A 1 88 ? 10.078 -1.715 6.608 1.00 71.00 88 ILE A O 1
ATOM 671 N N . VAL A 1 89 ? 10.811 -3.134 5.025 1.00 67.00 89 VAL A N 1
ATOM 672 C CA . VAL A 1 89 ? 9.985 -4.261 5.477 1.00 67.00 89 VAL A CA 1
ATOM 673 C C . VAL A 1 89 ? 10.459 -4.736 6.848 1.00 67.00 89 VAL A C 1
ATOM 675 O O . VAL A 1 89 ? 9.623 -4.932 7.728 1.00 67.00 89 VAL A O 1
ATOM 678 N N . ALA A 1 90 ? 11.777 -4.816 7.061 1.00 64.69 90 ALA A N 1
ATOM 679 C CA . ALA A 1 90 ? 12.369 -5.153 8.355 1.00 64.69 90 ALA A CA 1
ATOM 680 C C . ALA A 1 90 ? 12.060 -4.099 9.442 1.00 64.69 90 ALA A C 1
ATOM 682 O O . ALA A 1 90 ? 11.681 -4.439 10.564 1.00 64.69 90 ALA A O 1
ATOM 683 N N . ALA A 1 91 ? 12.137 -2.806 9.108 1.00 60.81 91 ALA A N 1
ATOM 684 C CA . ALA A 1 91 ? 11.795 -1.716 10.026 1.00 60.81 91 ALA A CA 1
ATOM 685 C C . ALA A 1 91 ? 10.288 -1.647 10.344 1.00 60.81 91 ALA A C 1
ATOM 687 O O . ALA A 1 91 ? 9.891 -1.215 11.431 1.00 60.81 91 ALA A O 1
ATOM 688 N N . ALA A 1 92 ? 9.439 -2.084 9.411 1.00 57.91 92 ALA A N 1
ATOM 689 C CA . ALA A 1 92 ? 7.996 -2.185 9.595 1.00 57.91 92 ALA A CA 1
ATOM 690 C C . ALA A 1 92 ? 7.575 -3.431 10.386 1.00 57.91 92 ALA A C 1
ATOM 692 O O . ALA A 1 92 ? 6.557 -3.391 11.083 1.00 57.91 92 ALA A O 1
ATOM 693 N N . SER A 1 93 ? 8.341 -4.523 10.298 1.00 53.16 93 SER A N 1
ATOM 694 C CA . SER A 1 93 ? 8.094 -5.767 11.028 1.00 53.16 93 SER A CA 1
ATOM 695 C C . SER A 1 93 ? 8.577 -5.740 12.471 1.00 53.16 93 SER A C 1
ATOM 697 O O . SER A 1 93 ? 8.302 -6.702 13.178 1.00 53.16 93 SER A O 1
ATOM 699 N N . GLY A 1 94 ? 9.235 -4.663 12.922 1.00 51.41 94 GLY A N 1
ATOM 700 C CA . GLY A 1 94 ? 9.628 -4.479 14.318 1.00 51.41 94 GLY A CA 1
ATOM 701 C C . GLY A 1 94 ? 8.476 -4.827 15.261 1.00 51.41 94 GLY A C 1
ATOM 702 O O . GLY A 1 94 ? 7.464 -4.116 15.317 1.00 5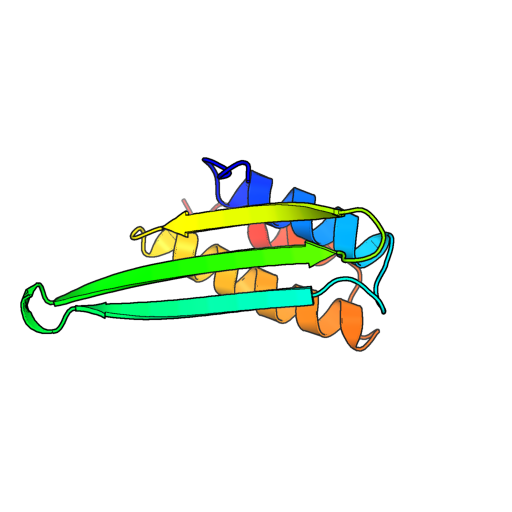1.41 94 GLY A O 1
ATOM 703 N N . SER A 1 95 ? 8.602 -5.982 15.913 1.00 45.28 95 SER A N 1
ATOM 704 C CA . SER A 1 95 ? 7.841 -6.380 17.086 1.00 45.28 95 SER A CA 1
ATOM 705 C C . SER A 1 95 ? 8.235 -5.426 18.202 1.00 45.28 95 SER A C 1
ATOM 707 O O . SER A 1 95 ? 9.330 -5.526 18.742 1.00 45.28 95 SER A O 1
ATOM 709 N N . ALA A 1 96 ? 7.370 -4.461 18.490 1.00 37.44 96 ALA A N 1
ATOM 710 C CA . ALA A 1 96 ? 7.269 -3.956 19.845 1.00 37.44 96 ALA A CA 1
ATOM 711 C C . ALA A 1 96 ? 6.201 -4.828 20.505 1.00 37.44 96 ALA A C 1
ATOM 713 O O . ALA A 1 96 ? 5.014 -4.709 20.179 1.00 37.44 96 ALA A O 1
ATOM 714 N N . GLU A 1 97 ? 6.685 -5.796 21.278 1.00 31.02 97 GLU A N 1
ATOM 715 C CA . GLU A 1 97 ? 5.985 -6.318 22.453 1.00 31.02 97 GLU A CA 1
ATOM 716 C C . GLU A 1 97 ? 5.602 -5.159 23.387 1.00 31.02 97 GLU A C 1
ATOM 718 O O . GLU A 1 97 ? 6.387 -4.180 23.456 1.00 31.02 97 GLU A O 1
#

Organism: NCBI:txid54092

InterPro domains:
  IPR039432 SRP9 domain [PF05486] (6-73)
  IPR039914 Signal recognition particle SRP9-like [PTHR12834] (1-82)

pLDDT: mean 83.31, std 12.56, range [31.02, 93.25]